Protein AF-E2NE85-F1 (afdb_monomer_lite)

Organism: NCBI:txid537012

pLDDT: mean 72.22, std 19.34, range [25.78, 91.69]

Secondary structure (DSSP, 8-state):
-HHHHHHHHHHHHHHHHHHHT--------EEEE--TTS-GGGSEEEE-SSTT----TT-EEEEEEE-----TT-EEEEEEEEETTTEEEEEEEETTTTEEEEEEEETTEEEEEEEEEGGG---SS--EEEEEEE----S-------SS------------

Sequence (160 aa):
MVLKRYAILVIVLIYGIAIATSKELTDHYGLSFHSHEVNQDERTGMILASEQGFNFRHGFSFNFELSLQKANLTYGYVCRIVSNDVETLDLVANLNIAKMNFILCGSDGIISNQELQGEDIVLGDTWMNINISFFSPGNNMQCGQRDCAYASWFPKHGSY

Radius of gyration: 24.5 Å; chains: 1; bounding box: 50×52×77 Å

Foldseek 3Di:
DVVVVVVVVVVVVVVVVVVVPPPPPPQPAAWDADDPPDDPVPRIDGHHGGPVDDDPPFWDKDKDKDAAEDDPQDWDFPDWDDDPNFWIFTWIDGVVQQKIWGFIAGNVGTPDIDMDHDPQRDHDPDIDMDMDIDGDPDDDDDDDDDDDDDDDDDDPDDDD

Structure (mmCIF, N/CA/C/O backbone):
data_AF-E2NE85-F1
#
_entry.id   AF-E2NE85-F1
#
loop_
_atom_site.group_PDB
_atom_site.id
_atom_site.type_symbol
_atom_site.label_atom_id
_atom_site.label_alt_id
_atom_site.label_comp_id
_atom_site.label_asym_id
_atom_site.label_entity_id
_atom_site.label_seq_id
_atom_site.pdbx_PDB_ins_code
_atom_site.Cartn_x
_atom_site.Cartn_y
_atom_site.Cartn_z
_atom_site.occupancy
_atom_site.B_iso_or_equiv
_atom_site.auth_seq_id
_atom_site.auth_comp_id
_atom_site.auth_asym_id
_atom_site.auth_atom_id
_atom_site.pdbx_PDB_model_num
ATOM 1 N N . MET A 1 1 ? 29.553 -17.505 -57.857 1.00 61.66 1 MET A N 1
ATOM 2 C CA . MET A 1 1 ? 28.424 -18.314 -57.331 1.00 61.66 1 MET A CA 1
ATOM 3 C C . MET A 1 1 ? 28.685 -18.844 -55.915 1.00 61.66 1 MET A C 1
ATOM 5 O O . MET A 1 1 ? 27.773 -18.829 -55.103 1.00 61.66 1 MET A O 1
ATOM 9 N N . VAL A 1 2 ? 29.925 -19.236 -55.595 1.00 71.00 2 VAL A N 1
ATOM 10 C CA . VAL A 1 2 ? 30.349 -19.785 -54.291 1.00 71.00 2 VAL A CA 1
ATOM 11 C C . VAL A 1 2 ? 30.243 -18.778 -53.126 1.00 71.00 2 VAL A C 1
ATOM 13 O O . VAL A 1 2 ? 29.677 -19.106 -52.091 1.00 71.00 2 VAL A O 1
ATOM 16 N N . LEU A 1 3 ? 30.659 -17.520 -53.324 1.00 74.88 3 LEU A N 1
ATOM 17 C CA . LEU A 1 3 ? 30.587 -16.468 -52.293 1.00 74.88 3 LEU A CA 1
ATOM 18 C C . LEU A 1 3 ? 29.152 -16.186 -51.800 1.00 74.88 3 LEU A C 1
ATOM 20 O O . LEU A 1 3 ? 28.929 -15.983 -50.612 1.00 74.88 3 LEU A O 1
ATOM 24 N N . LYS A 1 4 ? 28.159 -16.251 -52.703 1.00 76.00 4 LYS A N 1
ATOM 25 C CA . LYS A 1 4 ? 26.740 -16.074 -52.350 1.00 76.00 4 LYS A CA 1
ATOM 26 C C . LYS A 1 4 ? 26.223 -17.194 -51.440 1.00 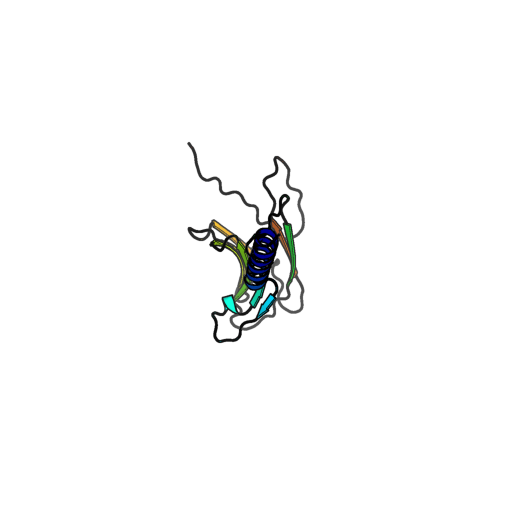76.00 4 LYS A C 1
ATOM 28 O O . LYS A 1 4 ? 25.385 -16.935 -50.590 1.00 76.00 4 LYS A O 1
ATOM 33 N N . ARG A 1 5 ? 26.734 -18.423 -51.592 1.00 79.62 5 ARG A N 1
ATOM 34 C CA . ARG A 1 5 ? 26.336 -19.571 -50.760 1.00 79.62 5 ARG A CA 1
ATOM 35 C C . ARG A 1 5 ? 26.872 -19.437 -49.334 1.00 79.62 5 ARG A C 1
ATOM 37 O O . ARG A 1 5 ? 26.128 -19.680 -48.394 1.00 79.62 5 ARG A O 1
ATOM 44 N N . TYR A 1 6 ? 28.112 -18.970 -49.176 1.00 86.38 6 TYR A N 1
ATOM 45 C CA . TYR A 1 6 ? 28.674 -18.678 -47.855 1.00 86.38 6 TYR A CA 1
ATOM 46 C C . TYR A 1 6 ? 27.963 -17.510 -47.165 1.00 86.38 6 TYR A C 1
ATOM 48 O O . TYR A 1 6 ? 27.670 -17.605 -45.979 1.00 86.38 6 TYR A O 1
ATOM 56 N N . ALA A 1 7 ? 27.603 -16.456 -47.905 1.00 86.50 7 ALA A N 1
ATOM 57 C CA . ALA A 1 7 ? 26.834 -15.342 -47.349 1.00 86.50 7 ALA A CA 1
ATOM 58 C C . ALA A 1 7 ? 25.463 -15.791 -46.809 1.00 86.50 7 ALA A C 1
ATOM 60 O O . ALA A 1 7 ? 25.075 -15.389 -45.717 1.00 86.50 7 ALA A O 1
ATOM 61 N N . ILE A 1 8 ? 24.758 -16.674 -47.529 1.00 88.44 8 ILE A N 1
ATOM 62 C CA . ILE A 1 8 ? 23.474 -17.232 -47.071 1.00 88.44 8 ILE A CA 1
ATOM 63 C C . ILE A 1 8 ? 23.660 -18.054 -45.789 1.00 88.44 8 ILE A C 1
ATOM 65 O O . ILE A 1 8 ? 22.889 -17.888 -44.850 1.00 88.44 8 ILE A O 1
ATOM 69 N N . LEU A 1 9 ? 24.700 -18.892 -45.712 1.00 88.94 9 LEU A N 1
ATOM 70 C CA . LEU A 1 9 ? 24.984 -19.687 -44.511 1.00 88.94 9 LEU A CA 1
ATOM 71 C C . LEU A 1 9 ? 25.299 -18.811 -43.292 1.00 88.94 9 LEU A C 1
ATOM 73 O O . LEU A 1 9 ? 24.827 -19.106 -42.200 1.00 88.94 9 LEU A O 1
ATOM 77 N N . VAL A 1 10 ? 26.040 -17.716 -43.478 1.00 91.69 10 VAL A N 1
ATOM 78 C CA . VAL A 1 10 ? 26.338 -16.760 -42.400 1.00 91.69 10 VAL A CA 1
ATOM 79 C C . VAL A 1 10 ? 25.069 -16.049 -41.925 1.00 91.69 10 VAL A C 1
ATOM 81 O O . VAL A 1 10 ? 24.871 -15.913 -40.724 1.00 91.69 10 VAL A O 1
ATOM 84 N N . ILE A 1 11 ? 24.176 -15.648 -42.834 1.00 91.06 11 ILE A N 1
ATOM 85 C CA . ILE A 1 11 ? 22.899 -15.017 -42.464 1.00 91.06 11 ILE A CA 1
ATOM 86 C C . ILE A 1 11 ? 22.013 -15.995 -41.683 1.00 91.06 11 ILE A C 1
ATOM 88 O O . ILE A 1 11 ? 21.451 -15.616 -40.659 1.00 91.06 11 ILE A O 1
ATOM 92 N N . VAL A 1 12 ? 21.925 -17.256 -42.118 1.00 91.06 12 VAL A N 1
ATOM 93 C CA . VAL A 1 12 ? 21.169 -18.300 -41.404 1.00 91.06 12 VAL A CA 1
ATOM 94 C C . VAL A 1 12 ? 21.771 -18.569 -40.025 1.00 91.06 12 VAL A C 1
ATOM 96 O O . VAL A 1 12 ? 21.027 -18.713 -39.059 1.00 91.06 12 VAL A O 1
ATOM 99 N N . LEU A 1 13 ? 23.102 -18.580 -39.910 1.00 90.88 13 LEU A N 1
ATOM 100 C CA . LEU A 1 13 ? 23.794 -18.737 -38.631 1.00 90.88 13 LEU A CA 1
ATOM 101 C C . LEU A 1 13 ? 23.486 -17.570 -37.680 1.00 90.88 13 LEU A C 1
ATOM 103 O O . LEU A 1 13 ? 23.133 -17.804 -36.530 1.00 90.88 13 LEU A O 1
ATOM 107 N N . ILE A 1 14 ? 23.566 -16.325 -38.161 1.00 89.88 14 ILE A N 1
ATOM 108 C CA . ILE A 1 14 ? 23.246 -15.127 -37.368 1.00 89.88 14 ILE A CA 1
ATOM 109 C C . ILE A 1 14 ? 21.778 -15.148 -36.929 1.00 89.88 14 ILE A C 1
ATOM 111 O O . ILE A 1 14 ? 21.481 -14.868 -35.770 1.00 89.88 14 ILE A O 1
ATOM 115 N N . TYR A 1 15 ? 20.863 -15.522 -37.825 1.00 88.06 15 TYR A N 1
ATOM 116 C CA . TYR A 1 15 ? 19.438 -15.616 -37.513 1.00 88.06 15 TYR A CA 1
ATOM 117 C C . TYR A 1 15 ? 19.145 -16.729 -36.494 1.00 88.06 15 TYR A C 1
ATOM 119 O O . TYR A 1 15 ? 18.374 -16.524 -35.560 1.00 88.06 15 TYR A O 1
ATOM 127 N N . GLY A 1 16 ? 19.820 -17.876 -36.611 1.00 85.06 16 GLY A N 1
ATOM 128 C CA . GLY A 1 16 ? 19.728 -18.972 -35.645 1.00 85.06 16 GLY A CA 1
ATOM 129 C C . GLY A 1 16 ? 20.254 -18.593 -34.259 1.00 85.06 16 GLY A C 1
ATOM 130 O O . GLY A 1 16 ? 19.621 -18.926 -33.259 1.00 85.06 16 GLY A O 1
ATOM 131 N N . ILE A 1 17 ? 21.360 -17.843 -34.189 1.00 85.19 17 ILE A N 1
ATOM 132 C CA . ILE A 1 17 ? 21.883 -17.305 -32.924 1.00 85.19 17 ILE A CA 1
ATOM 133 C C . ILE A 1 17 ? 20.885 -16.312 -32.321 1.00 85.19 17 ILE A C 1
ATOM 135 O O . ILE A 1 17 ? 20.582 -16.423 -31.139 1.00 85.19 17 ILE A O 1
ATOM 139 N N . ALA A 1 18 ? 20.322 -15.398 -33.119 1.00 83.06 18 ALA A N 1
ATOM 140 C CA . ALA A 1 18 ? 19.358 -14.408 -32.637 1.00 83.06 18 ALA A CA 1
ATOM 141 C C . ALA A 1 18 ? 18.124 -15.059 -31.986 1.00 83.06 18 ALA A C 1
ATOM 143 O O . ALA A 1 18 ? 17.727 -14.642 -30.899 1.00 83.06 18 ALA A O 1
ATOM 144 N N . ILE A 1 19 ? 17.572 -16.113 -32.603 1.00 78.12 19 ILE A N 1
ATOM 145 C CA . ILE A 1 19 ? 16.446 -16.881 -32.046 1.00 78.12 19 ILE A CA 1
ATOM 146 C C . ILE A 1 19 ? 16.868 -17.640 -30.781 1.00 78.12 19 ILE A C 1
ATOM 148 O O . ILE A 1 19 ? 16.141 -17.634 -29.799 1.00 78.12 19 ILE A O 1
ATOM 152 N N . ALA A 1 20 ? 18.051 -18.261 -30.756 1.00 75.19 20 ALA A N 1
ATOM 153 C CA . ALA A 1 20 ? 18.528 -18.974 -29.567 1.00 75.19 20 ALA A CA 1
ATOM 154 C C . ALA A 1 20 ? 18.819 -18.037 -28.377 1.00 75.19 20 ALA A C 1
ATOM 156 O O . ALA A 1 20 ? 18.770 -18.463 -27.226 1.00 75.19 20 ALA A O 1
ATOM 157 N N . THR A 1 21 ? 19.126 -16.766 -28.649 1.00 68.94 21 THR A N 1
ATOM 158 C CA . THR A 1 21 ? 19.359 -15.730 -27.633 1.00 68.94 21 THR A CA 1
ATOM 159 C C . THR A 1 21 ? 18.126 -14.899 -27.301 1.00 68.94 21 THR A C 1
ATOM 161 O O . THR A 1 21 ? 18.242 -13.963 -26.505 1.00 68.94 21 THR A O 1
ATOM 164 N N . SER A 1 22 ? 16.957 -15.189 -27.889 1.00 63.78 22 SER A N 1
ATOM 165 C CA . SER A 1 22 ? 15.733 -14.519 -27.466 1.00 63.78 22 SER A CA 1
ATOM 166 C C . SER A 1 22 ? 15.457 -14.942 -26.030 1.00 63.78 22 SER A C 1
ATOM 168 O O . SER A 1 22 ? 15.029 -16.065 -25.772 1.00 63.78 22 SER A O 1
ATOM 170 N N . LYS A 1 23 ? 15.766 -14.053 -25.087 1.00 57.53 23 LYS A N 1
ATOM 171 C CA . LYS A 1 23 ? 15.339 -14.216 -23.706 1.00 57.53 23 LYS A CA 1
ATOM 172 C C . LYS A 1 23 ? 13.819 -14.311 -23.741 1.00 57.53 23 LYS A C 1
ATOM 174 O O . LYS A 1 23 ? 13.175 -13.408 -24.276 1.00 57.53 23 LYS A O 1
ATOM 179 N N . GLU A 1 24 ? 13.253 -15.389 -23.208 1.00 52.34 24 GLU A N 1
ATOM 180 C CA . GLU A 1 24 ? 11.866 -15.319 -22.769 1.00 52.34 24 GLU A CA 1
ATOM 181 C C . GLU A 1 24 ? 11.808 -14.144 -21.791 1.00 52.34 24 GLU A C 1
ATOM 183 O O . GLU A 1 24 ? 12.505 -14.144 -20.775 1.00 52.34 24 GLU A O 1
ATOM 188 N N . LEU A 1 25 ? 11.047 -13.101 -22.132 1.00 52.72 25 LEU A N 1
ATOM 189 C CA . LEU A 1 25 ? 10.581 -12.165 -21.122 1.00 52.72 25 LEU A CA 1
ATOM 190 C C . LEU A 1 25 ? 9.606 -12.969 -20.264 1.00 52.72 25 LEU A C 1
ATOM 192 O O . LEU A 1 25 ? 8.400 -12.981 -20.508 1.00 52.72 25 LEU A O 1
ATOM 196 N N . THR A 1 26 ? 10.129 -13.701 -19.284 1.00 53.03 26 THR A N 1
ATOM 197 C CA . THR A 1 26 ? 9.351 -14.067 -18.107 1.00 53.03 26 THR A CA 1
ATOM 198 C C . THR A 1 26 ? 9.125 -12.780 -17.340 1.00 53.03 26 THR A C 1
ATOM 200 O O . THR A 1 26 ? 9.799 -12.481 -16.358 1.00 53.03 26 THR A O 1
ATOM 203 N N . ASP A 1 27 ? 8.204 -11.974 -17.856 1.00 59.53 27 ASP A N 1
ATOM 204 C CA . ASP A 1 27 ? 7.653 -10.851 -17.134 1.00 59.53 27 ASP A CA 1
ATOM 205 C C . ASP A 1 27 ? 6.949 -11.466 -15.918 1.00 59.53 27 ASP A C 1
ATOM 207 O O . ASP A 1 27 ? 5.890 -12.085 -16.024 1.00 59.53 27 ASP A O 1
ATOM 211 N N . HIS A 1 28 ? 7.594 -11.389 -14.756 1.00 67.69 28 HIS A N 1
ATOM 212 C CA . HIS A 1 28 ? 7.021 -11.827 -13.490 1.00 67.69 28 HIS A CA 1
ATOM 213 C C . HIS A 1 28 ? 6.037 -10.754 -13.013 1.00 67.69 28 HIS A C 1
ATOM 215 O O . HIS A 1 28 ? 6.351 -9.944 -12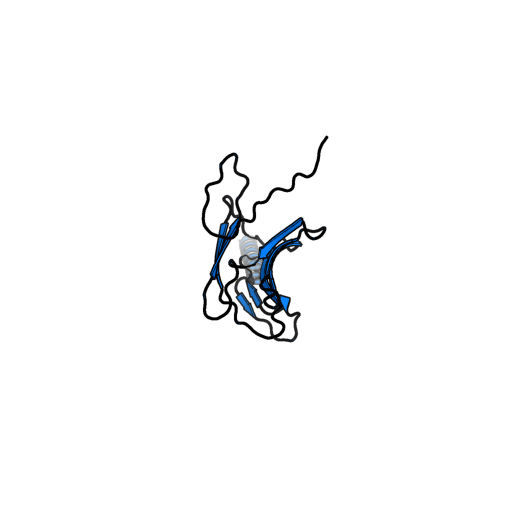.147 1.00 67.69 28 HIS A O 1
ATOM 221 N N . TYR A 1 29 ? 4.856 -10.724 -13.624 1.00 74.25 29 TYR A N 1
ATOM 222 C CA . TYR A 1 29 ? 3.722 -9.899 -13.208 1.00 74.25 29 TYR A CA 1
ATOM 223 C C . TYR A 1 29 ? 2.570 -10.789 -12.736 1.00 74.25 29 TYR A C 1
ATOM 225 O O . TYR A 1 29 ? 2.514 -11.987 -13.017 1.00 74.25 29 TYR A O 1
ATOM 233 N N . GLY A 1 30 ? 1.632 -10.194 -12.014 1.00 78.06 30 GLY A N 1
ATOM 234 C CA . GLY A 1 30 ? 0.481 -10.866 -11.433 1.00 78.06 30 GLY A CA 1
ATOM 235 C C . GLY A 1 30 ? 0.587 -11.035 -9.921 1.00 78.06 30 GLY A C 1
ATOM 236 O O . GLY A 1 30 ? 1.398 -10.402 -9.246 1.00 78.06 30 GLY A O 1
ATOM 237 N N . LEU A 1 31 ? -0.304 -11.866 -9.390 1.00 83.75 31 LEU A N 1
ATOM 238 C CA . LEU A 1 31 ? -0.424 -12.153 -7.966 1.00 83.75 31 LEU A CA 1
ATOM 239 C C . LEU A 1 31 ? 0.470 -13.341 -7.601 1.00 83.75 31 LEU A C 1
ATOM 241 O O . LEU A 1 31 ? 0.319 -14.427 -8.161 1.00 83.75 31 LEU A O 1
ATOM 245 N N . SER A 1 32 ? 1.380 -13.137 -6.659 1.00 85.31 32 SER A N 1
ATOM 246 C CA . SER A 1 32 ? 2.282 -14.157 -6.138 1.00 85.31 32 SER A CA 1
ATOM 247 C C . SER A 1 32 ? 1.979 -14.459 -4.675 1.00 85.31 32 SER A C 1
ATOM 249 O O . SER A 1 32 ? 1.579 -13.587 -3.900 1.00 85.31 32 SER A O 1
ATOM 251 N N . PHE A 1 33 ? 2.179 -15.727 -4.314 1.00 88.06 33 PHE A N 1
ATOM 252 C CA . PHE A 1 33 ? 2.060 -16.222 -2.951 1.00 88.06 33 PHE A CA 1
ATOM 253 C C . PHE A 1 33 ? 3.337 -16.977 -2.591 1.00 88.06 33 PHE A C 1
ATOM 255 O O . PHE A 1 33 ? 3.660 -17.989 -3.215 1.00 88.06 33 PHE A O 1
ATOM 262 N N . HIS A 1 34 ? 4.048 -16.500 -1.580 1.00 82.56 34 HIS A N 1
ATOM 263 C CA . HIS A 1 34 ? 5.213 -17.161 -1.015 1.00 82.56 34 HIS A CA 1
ATOM 264 C C . HIS A 1 34 ? 4.863 -17.779 0.346 1.00 82.56 34 HIS A C 1
ATOM 266 O O . HIS A 1 34 ? 4.016 -17.287 1.094 1.00 82.56 34 HIS A O 1
ATOM 272 N N . SER A 1 35 ? 5.517 -18.899 0.659 1.00 83.00 35 SER A N 1
ATOM 273 C CA . SER A 1 35 ? 5.312 -19.640 1.909 1.00 83.00 35 SER A CA 1
ATOM 274 C C . SER A 1 35 ? 5.969 -18.939 3.112 1.00 83.00 35 SER A C 1
ATOM 276 O O . SER A 1 35 ? 6.483 -17.828 3.021 1.00 83.00 35 SER A O 1
ATOM 278 N N . HIS A 1 36 ? 5.994 -19.592 4.274 1.00 83.44 36 HIS A N 1
ATOM 279 C CA . HIS A 1 36 ? 6.506 -19.026 5.523 1.00 83.44 36 HIS A CA 1
ATOM 280 C C . HIS A 1 36 ? 8.019 -18.751 5.556 1.00 83.44 36 HIS A C 1
ATOM 282 O O . HIS A 1 36 ? 8.502 -18.209 6.546 1.00 83.44 36 HIS A O 1
ATOM 288 N N . GLU A 1 37 ? 8.754 -19.184 4.530 1.00 87.81 37 GLU A N 1
ATOM 289 C CA . GLU A 1 37 ? 10.218 -19.098 4.442 1.00 87.81 37 GLU A CA 1
ATOM 290 C C . GLU A 1 37 ? 10.712 -17.687 4.107 1.00 87.81 37 GLU A C 1
ATOM 292 O O . GLU A 1 37 ? 11.884 -17.390 4.321 1.00 87.81 37 GLU A O 1
ATOM 297 N N . VAL A 1 38 ? 9.818 -16.818 3.625 1.00 86.69 38 VAL A N 1
ATOM 298 C CA . VAL A 1 38 ? 10.109 -15.411 3.333 1.00 86.69 38 VAL A CA 1
ATOM 299 C C . VAL A 1 38 ? 9.551 -14.480 4.410 1.00 86.69 38 VAL A C 1
ATOM 301 O O . VAL A 1 38 ? 8.732 -14.883 5.254 1.00 86.69 38 VAL A O 1
ATOM 304 N N . ASN A 1 39 ? 9.979 -13.216 4.366 1.00 82.94 39 ASN A N 1
ATOM 305 C CA . ASN A 1 39 ? 9.428 -12.170 5.223 1.00 82.94 39 ASN A CA 1
ATOM 306 C C . ASN A 1 39 ? 7.904 -12.062 5.012 1.00 82.94 39 ASN A C 1
ATOM 308 O O . ASN A 1 39 ? 7.408 -12.301 3.915 1.00 82.94 39 ASN A O 1
ATOM 312 N N . GLN A 1 40 ? 7.141 -11.730 6.057 1.00 79.38 40 GLN A N 1
ATOM 313 C CA . GLN A 1 40 ? 5.678 -11.643 5.973 1.00 79.38 40 GLN A CA 1
ATOM 314 C C . GLN A 1 40 ? 5.209 -10.684 4.872 1.00 79.38 40 GLN A C 1
ATOM 316 O O . GLN A 1 40 ? 4.259 -11.019 4.168 1.00 79.38 40 GLN A O 1
ATOM 321 N N . ASP A 1 41 ? 5.920 -9.574 4.673 1.00 75.62 41 ASP A N 1
ATOM 322 C CA . ASP A 1 41 ? 5.624 -8.584 3.630 1.00 75.62 41 ASP A CA 1
ATOM 323 C C . ASP A 1 41 ? 5.811 -9.143 2.204 1.00 75.62 41 ASP A C 1
ATOM 325 O O . ASP A 1 41 ? 5.204 -8.651 1.260 1.00 75.62 41 ASP A O 1
ATOM 329 N N . GLU A 1 42 ? 6.606 -10.204 2.041 1.00 80.56 42 GLU A N 1
ATOM 330 C CA . GLU A 1 42 ? 6.884 -10.849 0.750 1.00 80.56 42 GLU A CA 1
ATOM 331 C C . GLU A 1 42 ? 5.930 -12.022 0.464 1.00 80.56 42 GLU A C 1
ATOM 333 O O . GLU A 1 42 ? 5.924 -12.566 -0.642 1.00 80.56 42 GLU A O 1
ATOM 338 N N . ARG A 1 43 ? 5.104 -12.435 1.438 1.00 83.56 43 ARG A N 1
ATOM 339 C CA . ARG A 1 43 ? 4.234 -13.621 1.311 1.00 83.56 43 ARG A CA 1
ATOM 340 C C . ARG A 1 43 ? 3.111 -13.456 0.306 1.00 83.56 43 ARG A C 1
ATOM 342 O O . ARG A 1 43 ? 2.720 -14.446 -0.298 1.00 83.56 43 ARG A O 1
ATOM 349 N N . THR A 1 44 ? 2.600 -12.247 0.121 1.00 86.19 44 THR A N 1
ATOM 350 C CA . THR A 1 44 ? 1.550 -11.974 -0.861 1.00 86.19 44 THR A CA 1
ATOM 351 C C . THR A 1 44 ? 1.854 -10.653 -1.534 1.00 86.19 44 THR A C 1
ATOM 353 O O . THR A 1 44 ? 1.899 -9.621 -0.871 1.00 86.19 44 THR A O 1
ATOM 356 N N . GLY A 1 45 ? 2.035 -10.675 -2.849 1.00 83.56 45 GLY A N 1
ATOM 357 C CA . GLY A 1 45 ? 2.335 -9.479 -3.625 1.00 83.56 45 GLY A CA 1
ATOM 358 C C . GLY A 1 45 ? 1.602 -9.501 -4.952 1.00 83.56 45 GLY A C 1
ATOM 359 O O . GLY A 1 45 ? 1.408 -10.557 -5.544 1.00 83.56 45 GLY A O 1
ATOM 360 N N . MET A 1 46 ? 1.188 -8.333 -5.431 1.00 83.00 46 MET A N 1
ATOM 361 C CA . MET A 1 46 ? 0.627 -8.186 -6.768 1.00 83.00 46 MET A CA 1
ATOM 362 C C . MET A 1 46 ? 1.500 -7.222 -7.557 1.00 83.00 46 MET A C 1
ATOM 364 O O . MET A 1 46 ? 1.475 -6.014 -7.329 1.00 83.00 46 MET A O 1
ATOM 368 N N . ILE A 1 47 ? 2.268 -7.768 -8.493 1.00 79.69 47 ILE A N 1
ATOM 369 C CA . ILE A 1 47 ? 3.077 -6.982 -9.416 1.00 79.69 47 ILE A CA 1
ATOM 370 C C . ILE A 1 47 ? 2.183 -6.642 -10.596 1.00 79.69 47 ILE A C 1
ATOM 372 O O . ILE A 1 47 ? 1.825 -7.506 -11.392 1.00 79.69 47 ILE A O 1
ATOM 376 N N . LEU A 1 48 ? 1.768 -5.387 -10.696 1.00 73.50 48 LEU A N 1
ATOM 377 C CA . LEU A 1 48 ? 0.837 -4.999 -11.746 1.00 73.50 48 LEU A CA 1
ATOM 378 C C . LEU A 1 48 ? 1.551 -4.852 -13.109 1.00 73.50 48 LEU A C 1
ATOM 380 O O . LEU A 1 48 ? 0.931 -5.107 -14.135 1.00 73.50 48 LEU A O 1
ATOM 384 N N . ALA A 1 49 ? 2.820 -4.425 -13.141 1.00 67.00 49 ALA A N 1
ATOM 385 C CA . ALA A 1 49 ? 3.587 -4.176 -14.369 1.00 67.00 49 ALA A CA 1
ATOM 386 C C . ALA A 1 49 ? 4.935 -4.893 -14.328 1.00 67.00 49 ALA A C 1
ATOM 388 O O . ALA A 1 49 ? 5.553 -4.982 -13.270 1.00 67.00 49 ALA A O 1
ATOM 389 N N . SER A 1 50 ? 5.402 -5.346 -15.495 1.00 63.88 50 SER A N 1
ATOM 390 C CA . SER A 1 50 ? 6.795 -5.752 -15.682 1.00 63.88 50 SER A CA 1
ATOM 391 C C . SER A 1 50 ? 7.737 -4.540 -15.610 1.00 63.88 50 SER A C 1
ATOM 393 O O . SER A 1 50 ? 7.317 -3.443 -15.239 1.00 63.88 50 SER A O 1
ATOM 395 N N . GLU A 1 51 ? 9.013 -4.714 -15.963 1.00 60.34 51 GLU A N 1
ATOM 396 C CA . GLU A 1 51 ? 10.104 -3.743 -15.748 1.00 60.34 51 GLU A CA 1
ATOM 397 C C . GLU A 1 51 ? 9.824 -2.289 -16.196 1.00 60.34 51 GLU A C 1
ATOM 399 O O . GLU A 1 51 ? 10.515 -1.371 -15.763 1.00 60.34 51 GLU A O 1
ATOM 404 N N . GLN A 1 52 ? 8.827 -2.043 -17.052 1.00 61.44 52 GLN A N 1
ATOM 405 C CA . GLN A 1 52 ? 8.498 -0.707 -17.565 1.00 61.44 52 GLN A CA 1
ATOM 406 C C . GLN A 1 52 ? 7.511 0.101 -16.699 1.00 61.44 52 GLN A C 1
ATOM 408 O O . GLN A 1 52 ? 7.304 1.283 -16.985 1.00 61.44 52 GLN A O 1
ATOM 413 N N . GLY A 1 53 ? 6.941 -0.478 -15.634 1.00 63.69 53 GLY A N 1
ATOM 414 C CA . GLY A 1 53 ? 5.991 0.211 -14.748 1.00 63.69 53 GLY A CA 1
ATOM 415 C C . GLY A 1 53 ? 4.700 0.666 -15.455 1.00 63.69 53 GLY A C 1
ATOM 416 O O . GLY A 1 53 ? 4.504 0.444 -16.650 1.00 63.69 53 GLY A O 1
ATOM 417 N N . PHE A 1 54 ? 3.790 1.322 -14.726 1.00 65.38 54 PHE A N 1
ATOM 418 C CA . PHE A 1 54 ? 2.636 1.995 -15.339 1.00 65.38 54 PHE A CA 1
ATOM 419 C C . PHE A 1 54 ? 2.817 3.500 -15.376 1.00 65.38 54 PHE A C 1
ATOM 421 O O . PHE A 1 54 ? 3.183 4.124 -14.384 1.00 65.38 54 PHE A O 1
ATOM 428 N N . ASN A 1 55 ? 2.427 4.099 -16.499 1.00 67.44 55 ASN A N 1
ATOM 429 C CA . ASN A 1 55 ? 2.234 5.537 -16.595 1.00 67.44 55 ASN A CA 1
ATOM 430 C C . ASN A 1 55 ? 0.737 5.860 -16.675 1.00 67.44 55 ASN A C 1
ATOM 432 O O . ASN A 1 55 ? 0.124 5.808 -17.745 1.00 67.44 55 ASN A O 1
ATOM 436 N N . PHE A 1 56 ? 0.151 6.220 -15.535 1.00 68.38 56 PHE A N 1
ATOM 437 C CA . PHE A 1 56 ? -1.234 6.673 -15.452 1.00 68.38 56 PHE A CA 1
ATOM 438 C C . PHE A 1 56 ? -1.313 8.192 -15.663 1.00 68.38 56 PHE A C 1
ATOM 440 O O . PHE A 1 56 ? -1.346 8.967 -14.709 1.00 68.38 56 PHE A O 1
ATOM 447 N N . ARG A 1 57 ? -1.361 8.634 -16.929 1.00 67.00 57 ARG A N 1
ATOM 448 C CA . ARG A 1 57 ? -1.352 10.067 -17.310 1.00 67.00 57 ARG A CA 1
ATOM 449 C C . ARG A 1 57 ? -2.384 10.938 -16.582 1.00 67.00 57 ARG A C 1
ATOM 451 O O . ARG A 1 57 ? -2.124 12.113 -16.337 1.00 67.00 57 ARG A O 1
ATOM 458 N N . HIS A 1 58 ? -3.544 10.373 -16.257 1.00 73.38 58 HIS A N 1
ATOM 459 C CA . HIS A 1 58 ? -4.659 11.075 -15.615 1.00 73.38 58 HIS A CA 1
ATOM 460 C C . HIS A 1 58 ? -4.857 10.677 -14.149 1.00 73.38 58 HIS A C 1
ATOM 462 O O . HIS A 1 58 ? -5.866 11.038 -13.551 1.00 73.38 58 HIS A O 1
ATOM 468 N N . GLY A 1 59 ? -3.895 9.960 -13.568 1.00 76.50 59 GLY A N 1
ATOM 469 C CA . GLY A 1 59 ? -4.098 9.284 -12.298 1.00 76.50 59 GLY A CA 1
ATOM 470 C C . GLY A 1 59 ? -4.891 7.985 -12.450 1.00 76.50 59 GLY A C 1
ATOM 471 O O . GLY A 1 59 ? -5.216 7.557 -13.562 1.00 76.50 59 GLY A O 1
ATOM 472 N N . PHE A 1 60 ? -5.159 7.337 -11.325 1.00 78.25 60 PHE A N 1
ATOM 473 C CA . PHE A 1 60 ? -5.907 6.085 -11.247 1.00 78.25 60 PHE A CA 1
ATOM 474 C C . PHE A 1 60 ? -6.595 5.982 -9.888 1.00 78.25 60 PHE A C 1
ATOM 476 O O . PHE A 1 60 ? -6.201 6.651 -8.934 1.00 78.25 60 PHE A O 1
ATOM 483 N N . SER A 1 61 ? -7.609 5.129 -9.788 1.00 81.50 61 SER A N 1
ATOM 484 C CA . SER A 1 61 ? -8.233 4.792 -8.514 1.00 81.50 61 SER A CA 1
ATOM 485 C C . SER A 1 61 ? -8.220 3.287 -8.287 1.00 81.50 61 SER A C 1
ATOM 487 O O . SER A 1 61 ? -8.276 2.489 -9.224 1.00 81.50 61 SER A O 1
ATOM 489 N N . PHE A 1 62 ? -8.115 2.909 -7.021 1.00 78.38 62 PHE A N 1
ATOM 490 C CA . PHE A 1 62 ? -8.182 1.544 -6.540 1.00 78.38 62 PHE A CA 1
ATOM 491 C C . PHE A 1 62 ? -9.313 1.450 -5.520 1.00 78.38 62 PHE A C 1
ATOM 493 O O . PHE A 1 62 ? -9.391 2.260 -4.597 1.00 78.38 62 PHE A O 1
ATOM 500 N N . ASN A 1 63 ? -10.212 0.489 -5.716 1.00 85.12 63 ASN A N 1
ATOM 501 C CA . ASN A 1 63 ? -11.414 0.341 -4.908 1.00 85.12 63 ASN A CA 1
ATOM 502 C C . ASN A 1 63 ? -11.603 -1.115 -4.502 1.00 85.12 63 ASN A C 1
ATOM 504 O O . ASN A 1 63 ? -11.575 -1.998 -5.362 1.00 85.12 63 ASN A O 1
ATOM 508 N N . PHE A 1 64 ? -11.842 -1.355 -3.219 1.00 85.31 64 PHE A N 1
ATOM 509 C CA . PHE A 1 64 ? -12.134 -2.685 -2.699 1.00 85.31 64 PHE A CA 1
ATOM 510 C C . PHE A 1 64 ? -13.068 -2.619 -1.491 1.00 85.31 64 PHE A C 1
ATOM 512 O O . PHE A 1 64 ? -13.231 -1.576 -0.859 1.00 85.31 64 PHE A O 1
ATOM 519 N N . GLU A 1 65 ? -13.697 -3.747 -1.183 1.00 86.19 65 GLU A N 1
ATOM 520 C CA . GLU A 1 65 ? -14.486 -3.911 0.033 1.00 86.19 65 GLU A CA 1
ATOM 521 C C . GLU A 1 65 ? -13.629 -4.569 1.119 1.00 86.19 65 GLU A C 1
ATOM 523 O O . GLU A 1 65 ? -12.876 -5.510 0.856 1.00 86.19 65 GLU A O 1
ATOM 528 N N . LEU A 1 66 ? -13.739 -4.065 2.344 1.00 85.25 66 LEU A N 1
ATOM 529 C CA . LEU A 1 66 ? -12.969 -4.492 3.504 1.00 85.25 66 LEU A CA 1
ATOM 530 C C . LEU A 1 66 ? -13.915 -4.875 4.642 1.00 85.25 66 LEU A C 1
ATOM 532 O O . LEU A 1 66 ? -14.709 -4.051 5.086 1.00 85.25 66 LEU A O 1
ATOM 536 N N . SER A 1 67 ? -13.788 -6.096 5.158 1.00 85.06 67 SER A N 1
ATOM 537 C CA . SER A 1 67 ? -14.420 -6.514 6.413 1.00 85.06 67 SER A CA 1
ATOM 538 C C . SER A 1 67 ? -13.340 -6.783 7.458 1.00 85.06 67 SER A C 1
ATOM 540 O O . SER A 1 67 ? -12.397 -7.540 7.215 1.00 85.06 67 SER A O 1
ATOM 542 N N . LEU A 1 68 ? -13.455 -6.133 8.619 1.00 83.00 68 LEU A N 1
ATOM 543 C CA . LEU A 1 68 ? -12.481 -6.228 9.707 1.00 83.00 68 LEU A CA 1
ATOM 544 C C . LEU A 1 68 ? -13.020 -7.115 10.822 1.00 83.00 68 LEU A C 1
ATOM 546 O O . LEU A 1 68 ? -13.825 -6.699 11.657 1.00 83.00 68 LEU A O 1
ATOM 550 N N . GLN A 1 69 ? -12.527 -8.347 10.860 1.00 82.25 69 GLN A N 1
ATOM 551 C CA . GLN A 1 69 ? -12.904 -9.316 11.879 1.00 82.25 69 GLN A CA 1
ATOM 552 C C . GLN A 1 69 ? -12.153 -9.042 13.182 1.00 82.25 69 GLN A C 1
ATOM 554 O O . GLN A 1 69 ? -10.923 -8.964 13.214 1.00 82.25 69 GLN A O 1
ATOM 559 N N . LYS A 1 70 ? -12.899 -8.885 14.279 1.00 72.50 70 LYS A N 1
ATOM 560 C CA . LYS A 1 70 ? -12.311 -8.593 15.586 1.00 72.50 70 LYS A CA 1
ATOM 561 C C . LYS A 1 70 ? -11.619 -9.843 16.128 1.00 72.50 70 LYS A C 1
ATOM 563 O O . LYS A 1 70 ? -12.280 -10.813 16.487 1.00 72.50 70 LYS A O 1
ATOM 568 N N . ALA A 1 71 ? -10.299 -9.790 16.247 1.00 71.44 71 ALA A N 1
ATOM 569 C CA . ALA A 1 71 ? -9.508 -10.786 16.955 1.00 71.44 71 ALA A CA 1
ATOM 570 C C . ALA A 1 71 ? -8.632 -10.110 18.023 1.00 71.44 71 ALA A C 1
ATOM 572 O O . ALA A 1 71 ? -8.570 -8.884 18.137 1.00 71.44 71 ALA A O 1
ATOM 573 N N . ASN A 1 72 ? -7.995 -10.917 18.870 1.00 68.31 72 ASN A N 1
ATOM 574 C CA . ASN A 1 72 ? -7.083 -10.397 19.882 1.00 68.31 72 ASN A CA 1
ATOM 575 C C . ASN A 1 72 ? -5.781 -9.943 19.202 1.00 68.31 72 ASN A C 1
ATOM 577 O O . ASN A 1 72 ? -5.245 -10.686 18.382 1.00 68.31 72 ASN A O 1
ATOM 581 N N . LEU A 1 73 ? -5.263 -8.760 19.557 1.00 66.44 73 LEU A N 1
ATOM 582 C CA . LEU A 1 73 ? -4.021 -8.197 19.002 1.00 66.44 73 LEU A CA 1
ATOM 583 C C . LEU A 1 73 ? -4.052 -7.986 17.477 1.00 66.44 73 LEU A C 1
ATOM 585 O O . LEU A 1 73 ? -3.045 -8.171 16.797 1.00 66.44 73 LEU A O 1
ATOM 589 N N . THR A 1 74 ? -5.191 -7.566 16.922 1.00 75.19 74 THR A N 1
ATOM 590 C CA . THR A 1 74 ? -5.293 -7.314 15.478 1.00 75.19 74 THR A CA 1
ATOM 591 C C . THR A 1 74 ? -4.703 -5.954 15.118 1.00 75.19 74 THR A C 1
ATOM 593 O O . THR A 1 74 ? -5.369 -4.918 15.188 1.00 75.19 74 THR A O 1
ATOM 596 N N . TYR A 1 75 ? -3.423 -5.981 14.759 1.00 81.62 75 TYR A N 1
ATOM 597 C CA . TYR A 1 75 ? -2.674 -4.865 14.199 1.00 81.62 75 TYR A CA 1
ATOM 598 C C . TYR A 1 75 ? -1.904 -5.332 12.964 1.00 81.62 75 TYR A C 1
ATOM 600 O O . TYR A 1 75 ? -1.243 -6.370 13.020 1.00 81.62 75 TYR A O 1
ATOM 608 N N . GLY A 1 76 ? -1.964 -4.576 11.869 1.00 84.12 76 GLY A N 1
ATOM 609 C CA . GLY A 1 76 ? -1.177 -4.885 10.678 1.00 84.12 76 GLY A CA 1
ATOM 610 C C . GLY A 1 76 ? -1.616 -4.140 9.424 1.00 84.12 76 GLY A C 1
ATOM 611 O O . GLY A 1 76 ? -2.543 -3.327 9.448 1.00 84.12 76 GLY A O 1
ATOM 612 N N . TYR A 1 77 ? -0.929 -4.432 8.321 1.00 87.06 77 TYR A N 1
ATOM 613 C CA . TYR A 1 77 ? -1.280 -3.911 7.005 1.00 87.06 77 TYR A CA 1
ATOM 614 C C . TYR A 1 77 ? -2.597 -4.511 6.515 1.00 87.06 77 TYR A C 1
ATOM 616 O O . TYR A 1 77 ? -2.800 -5.724 6.559 1.00 87.06 77 TYR A O 1
ATOM 624 N N . VAL A 1 78 ? -3.465 -3.647 5.999 1.00 88.44 78 VAL A N 1
ATOM 625 C CA . VAL A 1 78 ? -4.577 -4.029 5.125 1.00 88.44 78 VAL A CA 1
ATOM 626 C C . VAL A 1 78 ? -4.055 -4.156 3.696 1.00 88.44 78 VAL A C 1
ATOM 628 O O . VAL A 1 78 ? -4.250 -5.180 3.050 1.00 88.44 78 VAL A O 1
ATOM 631 N N . CYS A 1 79 ? -3.353 -3.130 3.214 1.00 88.50 79 CYS A N 1
ATOM 632 C CA . CYS A 1 79 ? -2.653 -3.155 1.936 1.00 88.50 79 CYS A CA 1
ATOM 633 C C . CYS A 1 79 ? -1.486 -2.163 1.935 1.00 88.50 79 CYS A C 1
ATOM 635 O O . CYS A 1 79 ? -1.509 -1.157 2.648 1.00 88.50 79 CYS A O 1
ATOM 637 N N . ARG A 1 80 ? -0.496 -2.432 1.085 1.00 89.75 80 ARG A N 1
ATOM 638 C CA . ARG A 1 80 ? 0.614 -1.533 0.769 1.00 89.75 80 ARG A CA 1
ATOM 639 C C . ARG A 1 80 ? 0.687 -1.363 -0.742 1.00 89.75 80 ARG A C 1
ATOM 641 O O . ARG A 1 80 ? 0.662 -2.350 -1.475 1.00 89.75 80 ARG A O 1
ATOM 648 N N . ILE A 1 81 ? 0.787 -0.120 -1.195 1.00 86.81 81 ILE A N 1
ATOM 649 C CA . ILE A 1 81 ? 1.057 0.230 -2.592 1.00 86.81 81 ILE A CA 1
ATOM 650 C C . ILE A 1 81 ? 2.487 0.754 -2.646 1.00 86.81 81 ILE A C 1
ATOM 652 O O . ILE A 1 81 ? 2.816 1.674 -1.904 1.00 86.81 81 ILE A O 1
ATOM 656 N N . VAL A 1 82 ? 3.323 0.172 -3.505 1.00 82.62 82 VAL A N 1
ATOM 657 C CA . VAL A 1 82 ? 4.735 0.550 -3.667 1.00 82.62 82 VAL A CA 1
ATOM 658 C C . VAL A 1 82 ? 4.930 1.203 -5.031 1.00 82.62 82 VAL A C 1
ATOM 660 O O . VAL A 1 82 ? 4.444 0.695 -6.042 1.00 82.62 82 VAL A O 1
ATOM 663 N N . SER A 1 83 ? 5.636 2.328 -5.054 1.00 79.19 83 SER A N 1
ATOM 664 C CA . SER A 1 83 ? 6.005 3.080 -6.251 1.00 79.19 83 SER A CA 1
ATOM 665 C C . SER A 1 83 ? 7.524 3.241 -6.304 1.00 79.19 83 SER A C 1
ATOM 667 O O . SER A 1 83 ? 8.142 3.708 -5.345 1.00 79.19 83 SER A O 1
ATOM 669 N N . ASN A 1 84 ? 8.122 2.852 -7.436 1.00 71.69 84 ASN A N 1
ATOM 670 C CA . ASN A 1 84 ? 9.564 2.945 -7.703 1.00 71.69 84 ASN A CA 1
ATOM 671 C C . ASN A 1 84 ? 10.451 2.368 -6.580 1.00 71.69 84 ASN A C 1
ATOM 673 O O . ASN A 1 84 ? 11.508 2.925 -6.299 1.00 71.69 84 ASN A O 1
ATOM 677 N N . ASP A 1 85 ? 9.993 1.308 -5.905 1.00 72.38 85 ASP A N 1
ATOM 678 C CA . ASP A 1 85 ? 10.667 0.609 -4.794 1.00 72.38 85 ASP A CA 1
ATOM 679 C C . ASP A 1 85 ? 11.010 1.450 -3.548 1.00 72.38 85 ASP A C 1
ATOM 681 O O . ASP A 1 85 ? 11.610 0.940 -2.602 1.00 72.38 85 ASP A O 1
ATOM 685 N N . VAL A 1 86 ? 10.627 2.729 -3.517 1.00 76.00 86 VAL A N 1
ATOM 686 C CA . VAL A 1 86 ? 11.042 3.685 -2.477 1.00 76.00 86 VAL A CA 1
ATOM 687 C C . VAL A 1 86 ? 9.846 4.327 -1.790 1.00 76.00 86 VAL A C 1
ATOM 689 O O . VAL A 1 86 ? 9.856 4.512 -0.575 1.00 76.00 86 VAL A O 1
ATOM 692 N N . GLU A 1 87 ? 8.815 4.679 -2.552 1.00 83.69 87 GLU A N 1
ATOM 693 C CA . GLU A 1 87 ? 7.639 5.356 -2.019 1.00 83.69 87 GLU A CA 1
ATOM 694 C C . GLU A 1 87 ? 6.549 4.333 -1.724 1.00 83.69 87 GLU A C 1
ATOM 696 O O . GLU A 1 87 ? 6.251 3.471 -2.557 1.00 83.69 87 GLU A O 1
ATOM 701 N N . THR A 1 88 ? 5.924 4.435 -0.554 1.00 87.56 88 THR A N 1
ATOM 702 C CA . THR A 1 88 ? 4.816 3.552 -0.186 1.00 87.56 88 THR A CA 1
ATOM 703 C C . THR A 1 88 ? 3.613 4.332 0.306 1.00 87.56 88 THR A C 1
ATOM 705 O O . THR A 1 88 ? 3.743 5.333 1.010 1.00 87.56 88 THR A O 1
ATOM 708 N N . LEU A 1 89 ? 2.426 3.847 -0.054 1.00 89.44 89 LEU A N 1
ATOM 709 C CA . LEU A 1 89 ? 1.180 4.185 0.617 1.00 89.44 89 LEU A CA 1
ATOM 710 C C . LEU A 1 89 ? 0.702 2.954 1.380 1.00 89.44 89 LEU A C 1
ATOM 712 O O . LEU A 1 89 ? 0.317 1.946 0.780 1.00 89.44 89 LEU A O 1
ATOM 716 N N . ASP A 1 90 ? 0.697 3.068 2.698 1.00 91.19 90 ASP A N 1
ATOM 717 C CA . ASP A 1 90 ? 0.339 1.994 3.605 1.00 91.19 90 ASP A CA 1
ATOM 718 C C . ASP A 1 90 ? -1.028 2.271 4.220 1.00 91.19 90 ASP A C 1
ATOM 720 O O . ASP A 1 90 ? -1.245 3.327 4.815 1.00 91.19 90 ASP A O 1
ATOM 724 N N . LEU A 1 91 ? -1.938 1.304 4.117 1.00 90.94 91 LEU A N 1
ATOM 725 C CA . LEU A 1 91 ? -3.157 1.272 4.913 1.00 90.94 91 LEU A CA 1
ATOM 726 C C . LEU A 1 91 ? -2.949 0.303 6.072 1.00 90.94 91 LEU A C 1
ATOM 728 O O . LEU A 1 91 ? -2.899 -0.912 5.874 1.00 90.94 91 LEU A O 1
ATOM 732 N N . VAL A 1 92 ? -2.826 0.841 7.280 1.00 91.38 92 VAL A N 1
ATOM 733 C CA . VAL A 1 92 ? -2.568 0.070 8.502 1.00 91.38 92 VAL A CA 1
ATOM 734 C C . VAL A 1 92 ? -3.793 0.129 9.398 1.00 91.38 92 VAL A C 1
ATOM 736 O O . VAL A 1 92 ? -4.339 1.205 9.625 1.00 91.38 92 VAL A O 1
ATOM 739 N N . ALA A 1 93 ? -4.217 -1.011 9.936 1.00 89.19 93 ALA A N 1
ATOM 740 C CA . ALA A 1 93 ? -5.320 -1.093 10.885 1.00 89.19 93 ALA A CA 1
ATOM 741 C C . ALA A 1 93 ? -4.822 -1.511 12.272 1.00 89.19 93 ALA A C 1
ATOM 743 O O . ALA A 1 93 ? -4.043 -2.453 12.412 1.00 89.19 93 ALA A O 1
ATOM 744 N N . ASN A 1 94 ? -5.313 -0.833 13.307 1.00 88.50 94 ASN A N 1
ATOM 745 C CA . ASN A 1 94 ? -5.164 -1.198 14.710 1.00 88.50 94 ASN A CA 1
ATOM 746 C C . ASN A 1 94 ? -6.547 -1.355 15.347 1.00 88.50 94 ASN A C 1
ATOM 748 O O . ASN A 1 94 ? -7.128 -0.402 15.877 1.00 88.50 94 ASN A O 1
ATOM 752 N N . LEU A 1 95 ? -7.079 -2.578 15.322 1.00 84.44 95 LEU A N 1
ATOM 753 C CA . LEU A 1 95 ? -8.438 -2.844 15.800 1.00 84.44 95 LEU A CA 1
ATOM 754 C C . LEU A 1 95 ? -8.536 -2.829 17.329 1.00 84.44 95 LEU A C 1
ATOM 756 O O . LEU A 1 95 ? -9.637 -2.720 17.863 1.00 84.44 95 LEU A O 1
ATOM 760 N N . ASN A 1 96 ? -7.406 -2.884 18.047 1.00 83.00 96 ASN A N 1
ATOM 761 C CA . ASN A 1 96 ? -7.399 -2.794 19.512 1.00 83.00 96 ASN A CA 1
ATOM 762 C C . ASN A 1 96 ? -7.893 -1.427 20.003 1.00 83.00 96 ASN A C 1
ATOM 764 O O . ASN A 1 96 ? -8.474 -1.332 21.080 1.00 83.00 96 ASN A O 1
ATOM 768 N N . ILE A 1 97 ? -7.661 -0.381 19.206 1.00 84.06 97 ILE A N 1
ATOM 769 C CA . ILE A 1 97 ? -8.059 1.000 19.500 1.00 84.06 97 ILE A CA 1
ATOM 770 C C . ILE A 1 97 ? -9.004 1.573 18.437 1.00 84.06 97 ILE A C 1
ATOM 772 O O . ILE A 1 97 ? -9.238 2.775 18.440 1.00 84.06 97 ILE A O 1
ATOM 776 N N . ALA A 1 98 ? -9.548 0.718 17.557 1.00 81.94 98 ALA A N 1
ATOM 777 C CA . ALA A 1 98 ? -10.420 1.093 16.441 1.00 81.94 98 ALA A CA 1
ATOM 778 C C . ALA A 1 98 ? -9.850 2.261 15.615 1.00 81.94 98 ALA A C 1
ATOM 780 O O . ALA A 1 98 ? -10.483 3.305 15.465 1.00 81.94 98 ALA A O 1
ATOM 781 N N . LYS A 1 99 ? -8.618 2.084 15.121 1.00 86.19 99 LYS A N 1
ATOM 782 C CA . LYS A 1 99 ? -7.914 3.074 14.297 1.00 86.19 99 LYS A CA 1
ATOM 783 C C . LYS A 1 99 ? -7.430 2.481 12.990 1.00 86.19 99 LYS A C 1
ATOM 785 O O . LYS A 1 99 ? -7.018 1.322 12.948 1.00 86.19 99 LYS A O 1
ATOM 790 N N . MET A 1 100 ? -7.438 3.300 11.950 1.00 88.44 100 MET A N 1
ATOM 791 C CA . MET A 1 100 ? -6.812 3.003 10.669 1.00 88.44 100 MET A CA 1
ATOM 792 C C . MET A 1 100 ? -6.016 4.214 10.214 1.00 88.44 100 MET A C 1
ATOM 794 O O . MET A 1 100 ? -6.440 5.348 10.413 1.00 88.44 100 MET A O 1
ATOM 798 N N . ASN A 1 101 ? -4.870 3.980 9.594 1.00 90.19 101 ASN A N 1
ATOM 799 C CA . ASN A 1 101 ? -3.976 5.033 9.152 1.00 90.19 101 ASN A CA 1
ATOM 800 C C . ASN A 1 101 ? -3.626 4.823 7.682 1.00 90.19 101 ASN A C 1
ATOM 802 O O . ASN A 1 101 ? -3.238 3.723 7.292 1.00 90.19 101 ASN A O 1
ATOM 806 N N . PHE A 1 102 ? -3.728 5.893 6.900 1.00 90.12 102 PHE A N 1
ATOM 807 C CA . PHE A 1 102 ? -3.090 6.013 5.596 1.00 90.12 102 PHE A CA 1
ATOM 808 C C . PHE A 1 102 ? -1.756 6.723 5.793 1.00 90.12 102 PHE A C 1
ATOM 810 O O . PHE A 1 102 ? -1.716 7.914 6.110 1.00 90.12 102 PHE A O 1
ATOM 817 N N . ILE A 1 103 ? -0.664 5.986 5.639 1.00 90.81 103 ILE A N 1
ATOM 818 C CA . ILE A 1 103 ? 0.692 6.484 5.856 1.00 90.81 103 ILE A CA 1
ATOM 819 C C . ILE A 1 103 ? 1.380 6.549 4.498 1.00 90.81 103 ILE A C 1
ATOM 821 O O . ILE A 1 103 ? 1.519 5.520 3.841 1.00 90.81 103 ILE A O 1
ATOM 825 N N . LEU A 1 104 ? 1.809 7.739 4.075 1.00 87.62 104 LEU A N 1
ATOM 826 C CA . LEU A 1 104 ? 2.730 7.852 2.948 1.00 87.62 104 LEU A CA 1
ATOM 827 C C . LEU A 1 104 ? 4.155 7.963 3.460 1.00 87.62 104 LEU A C 1
ATOM 829 O O . LEU A 1 104 ? 4.484 8.882 4.217 1.00 87.62 104 LEU A O 1
ATOM 833 N N . CYS A 1 105 ? 4.992 7.071 2.962 1.00 84.94 105 CYS A N 1
ATOM 834 C CA . CYS A 1 105 ? 6.425 7.079 3.160 1.00 84.94 105 CYS A CA 1
ATOM 835 C C . CYS A 1 105 ? 7.116 7.445 1.845 1.00 84.94 105 CYS A C 1
ATOM 837 O O . CYS A 1 105 ? 6.774 6.918 0.788 1.00 84.94 105 CYS A O 1
ATOM 839 N N . GLY A 1 106 ? 8.089 8.348 1.922 1.00 83.81 106 GLY A N 1
ATOM 840 C CA . GLY A 1 106 ? 9.078 8.559 0.869 1.00 83.81 106 GLY A CA 1
ATOM 841 C C . GLY A 1 106 ? 10.439 8.018 1.292 1.00 83.81 106 GLY A C 1
ATOM 842 O O . GLY A 1 106 ? 10.567 7.377 2.336 1.00 83.81 106 GLY A O 1
ATOM 843 N N . SER A 1 107 ? 11.475 8.354 0.521 1.00 81.38 107 SER A N 1
ATOM 844 C CA . SER A 1 107 ? 12.859 7.944 0.805 1.00 81.38 107 SER A CA 1
ATOM 845 C C . SER A 1 107 ? 13.341 8.337 2.203 1.00 81.38 107 SER A C 1
ATOM 847 O O . SER A 1 107 ? 14.093 7.596 2.831 1.00 81.38 107 SER A O 1
ATOM 849 N N . ASP A 1 108 ? 12.888 9.493 2.693 1.00 86.31 108 ASP A N 1
ATOM 850 C CA . ASP A 1 108 ? 13.392 10.118 3.919 1.00 86.31 108 ASP A CA 1
ATOM 851 C C . ASP A 1 108 ? 12.494 9.833 5.140 1.00 86.31 108 ASP A C 1
ATOM 853 O O . ASP A 1 108 ? 12.696 10.396 6.218 1.00 86.31 108 ASP A O 1
ATOM 857 N N . GLY A 1 109 ? 11.497 8.952 4.985 1.00 85.69 109 GLY A N 1
ATOM 858 C CA . GLY A 1 109 ? 10.567 8.544 6.038 1.00 85.69 109 GLY A CA 1
ATOM 859 C C . GLY A 1 109 ? 9.119 8.963 5.777 1.00 85.69 109 GLY A C 1
ATOM 860 O O . GLY A 1 109 ? 8.682 9.101 4.635 1.00 85.69 109 GLY A O 1
ATOM 861 N N . ILE A 1 110 ? 8.346 9.126 6.855 1.00 87.19 110 ILE A N 1
ATOM 862 C CA . ILE A 1 110 ? 6.910 9.426 6.780 1.00 87.19 110 ILE A CA 1
ATOM 863 C C . ILE A 1 110 ? 6.708 10.860 6.286 1.00 87.19 110 ILE A C 1
ATOM 865 O O . ILE A 1 110 ? 7.082 11.814 6.967 1.00 87.19 110 ILE A O 1
ATOM 869 N N . ILE A 1 111 ? 6.062 11.007 5.131 1.00 87.12 111 ILE A N 1
ATOM 870 C CA . ILE A 1 111 ? 5.678 12.308 4.575 1.00 87.12 111 ILE A CA 1
ATOM 871 C C . ILE A 1 111 ? 4.294 12.724 5.088 1.00 87.12 111 ILE A C 1
ATOM 873 O O . ILE A 1 111 ? 4.057 13.898 5.365 1.00 87.12 111 ILE A O 1
ATOM 877 N N . SER A 1 112 ? 3.367 11.771 5.224 1.00 85.12 112 SER A N 1
ATOM 878 C CA . SER A 1 112 ? 2.018 12.030 5.738 1.00 85.12 112 SER A CA 1
ATOM 879 C C . SER A 1 112 ? 1.478 10.828 6.499 1.00 85.12 112 SER A C 1
ATOM 881 O O . SER A 1 112 ? 1.754 9.685 6.145 1.00 85.12 112 SER A O 1
ATOM 883 N N . ASN A 1 113 ? 0.686 11.093 7.533 1.00 87.94 113 ASN A N 1
ATOM 884 C CA . ASN A 1 113 ? -0.063 10.084 8.265 1.00 87.94 113 ASN A CA 1
ATOM 885 C C . ASN A 1 113 ? -1.466 10.628 8.538 1.00 87.9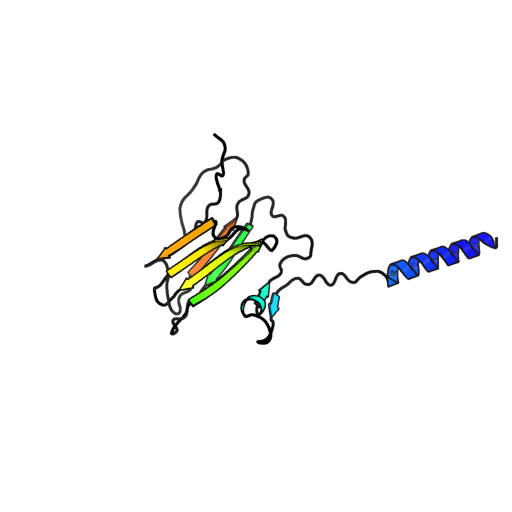4 113 ASN A C 1
ATOM 887 O O . ASN A 1 113 ? -1.644 11.534 9.354 1.00 87.94 113 ASN A O 1
ATOM 891 N N . GLN A 1 114 ? -2.446 10.084 7.828 1.00 86.25 114 GLN A N 1
ATOM 892 C CA . GLN A 1 114 ? -3.847 10.421 7.996 1.00 86.25 114 GLN A CA 1
ATOM 893 C C . GLN A 1 114 ? -4.542 9.320 8.781 1.00 86.25 114 GLN A C 1
ATOM 895 O O . GLN A 1 114 ? -4.560 8.164 8.368 1.00 86.25 114 GLN A O 1
ATOM 900 N N . GLU A 1 115 ? -5.148 9.695 9.899 1.00 86.62 115 GLU A N 1
ATOM 901 C CA . GLU A 1 115 ? -5.845 8.767 10.776 1.00 86.62 115 GLU A CA 1
ATOM 902 C C . GLU A 1 115 ? -7.357 8.827 10.549 1.00 86.62 115 GLU A C 1
ATOM 904 O O . GLU A 1 115 ? -7.948 9.906 10.497 1.00 86.62 115 GLU A O 1
ATOM 909 N N . LEU A 1 116 ? -7.974 7.654 10.460 1.00 80.56 116 LEU A N 1
ATOM 910 C CA . LEU A 1 116 ? -9.404 7.437 10.611 1.00 80.56 116 LEU A CA 1
ATOM 911 C C . LEU A 1 116 ? -9.650 6.940 12.042 1.00 80.56 116 LEU A C 1
ATOM 913 O O . LEU A 1 116 ? -8.990 6.001 12.501 1.00 80.56 116 LEU A O 1
ATOM 917 N N . GLN A 1 117 ? -10.578 7.577 12.757 1.00 71.81 117 GLN A N 1
ATOM 918 C CA . GLN A 1 117 ? -10.948 7.209 14.126 1.00 71.81 117 GLN A CA 1
ATOM 919 C C . GLN A 1 117 ? -12.464 7.124 14.280 1.00 71.81 117 GLN A C 1
ATOM 921 O O . GLN A 1 117 ? -13.204 7.877 13.656 1.00 71.81 117 GLN A O 1
ATOM 926 N N . GLY A 1 118 ? -12.910 6.304 15.233 1.00 66.56 118 GLY A N 1
ATOM 927 C CA . GLY A 1 118 ? -14.274 6.375 15.752 1.00 66.56 118 GLY A CA 1
ATOM 928 C C . GLY A 1 118 ? -15.299 5.680 14.859 1.00 66.56 118 GLY A C 1
ATOM 929 O O . GLY A 1 118 ? -15.109 4.523 14.497 1.00 66.56 118 GLY A O 1
ATOM 930 N N . GLU A 1 119 ? -16.403 6.371 14.559 1.00 62.38 119 GLU A N 1
ATOM 931 C CA . GLU A 1 119 ? -17.568 5.820 13.841 1.00 62.38 119 GLU A CA 1
ATOM 932 C C . GLU A 1 119 ? -17.265 5.403 12.392 1.00 62.38 119 GLU A C 1
ATOM 934 O O . GLU A 1 119 ? -17.993 4.590 11.828 1.00 62.38 119 GLU A O 1
ATOM 939 N N . ASP A 1 120 ? -16.164 5.896 11.817 1.00 63.62 120 ASP A N 1
ATOM 940 C CA . ASP A 1 120 ? -15.739 5.574 10.452 1.00 63.62 120 ASP A CA 1
ATOM 941 C C . ASP A 1 120 ? -15.174 4.146 10.306 1.00 63.62 120 ASP A C 1
ATOM 943 O O . ASP A 1 120 ? -14.992 3.670 9.185 1.00 63.62 120 ASP A O 1
ATOM 947 N N . ILE A 1 121 ? -14.872 3.454 11.415 1.00 72.56 121 ILE A N 1
ATOM 948 C CA . ILE A 1 121 ? -14.299 2.099 11.406 1.00 72.56 121 ILE A CA 1
ATOM 949 C C . ILE A 1 121 ? -15.305 1.116 11.988 1.00 72.56 121 ILE A C 1
ATOM 951 O O . ILE A 1 121 ? -15.496 1.019 13.203 1.00 72.56 121 ILE A O 1
ATOM 955 N N . VAL A 1 122 ? -15.914 0.335 11.101 1.00 72.81 122 VAL A N 1
ATOM 956 C CA . VAL A 1 122 ? -16.899 -0.681 11.469 1.00 72.81 122 VAL A CA 1
ATOM 957 C C . VAL A 1 122 ? -16.214 -2.044 11.589 1.00 72.81 122 VAL A C 1
ATOM 959 O O . VAL A 1 122 ? -15.461 -2.471 10.714 1.00 72.81 122 VAL A O 1
ATOM 962 N N . LEU A 1 123 ? -16.445 -2.718 12.716 1.00 76.56 123 LEU A N 1
ATOM 963 C CA . LEU A 1 123 ? -15.879 -4.033 13.029 1.00 76.56 123 LEU A CA 1
ATOM 964 C C . LEU A 1 123 ? -16.939 -5.134 12.878 1.00 76.56 123 LEU A C 1
ATOM 966 O O . LEU A 1 123 ? -18.128 -4.897 13.096 1.00 76.56 123 LEU A O 1
ATOM 970 N N . GLY A 1 124 ? -16.493 -6.360 12.602 1.00 76.06 124 GLY A N 1
ATOM 971 C CA . GLY A 1 124 ? -17.343 -7.546 12.453 1.00 76.06 124 GLY A CA 1
ATOM 972 C C . GLY A 1 124 ? -17.773 -7.792 11.006 1.00 76.06 124 GLY A C 1
ATOM 973 O O . GLY A 1 124 ? -17.090 -7.378 10.073 1.00 76.06 124 GLY A O 1
ATOM 974 N N . ASP A 1 125 ? -18.925 -8.440 10.818 1.00 74.62 125 ASP A N 1
ATOM 975 C CA . ASP A 1 125 ? -19.450 -8.880 9.508 1.00 74.62 125 ASP A CA 1
ATOM 976 C C . ASP A 1 125 ? -20.019 -7.743 8.640 1.00 74.62 125 ASP A C 1
ATOM 978 O O . ASP A 1 125 ? -20.964 -7.917 7.871 1.00 74.62 125 ASP A O 1
ATOM 982 N N . THR A 1 126 ? -19.451 -6.550 8.770 1.00 80.62 126 THR A N 1
ATOM 983 C CA . THR A 1 126 ? -19.784 -5.393 7.944 1.00 80.62 126 THR A CA 1
ATOM 984 C C . THR A 1 126 ? -18.680 -5.156 6.928 1.00 80.62 126 THR A C 1
ATOM 986 O O . THR A 1 126 ? -17.501 -5.401 7.191 1.00 80.62 126 THR A O 1
ATOM 989 N N . TRP A 1 127 ? -19.091 -4.705 5.748 1.00 83.06 127 TRP A N 1
ATOM 990 C CA . TRP A 1 127 ? -18.199 -4.384 4.647 1.00 83.06 127 TRP A CA 1
ATOM 991 C C . TRP A 1 127 ? -18.101 -2.871 4.515 1.00 83.06 127 TRP A C 1
ATOM 993 O O . TRP A 1 127 ? -19.114 -2.177 4.426 1.00 83.06 127 TRP A O 1
ATOM 1003 N N . MET A 1 128 ? -16.874 -2.369 4.510 1.00 83.94 128 MET A N 1
ATOM 1004 C CA . MET A 1 128 ? -16.546 -0.974 4.260 1.00 83.94 128 MET A CA 1
ATOM 1005 C C . MET A 1 128 ? -16.005 -0.847 2.844 1.00 83.94 128 MET A C 1
ATOM 1007 O O . MET A 1 128 ? -15.165 -1.643 2.425 1.00 83.94 128 MET A O 1
ATOM 1011 N N . ASN A 1 129 ? -16.461 0.161 2.109 1.00 85.06 129 ASN A N 1
ATOM 1012 C CA . ASN A 1 129 ? -15.883 0.475 0.814 1.00 85.06 129 ASN A CA 1
ATOM 1013 C C . ASN A 1 129 ? -14.660 1.380 1.008 1.00 85.06 129 ASN A C 1
ATOM 1015 O O . ASN A 1 1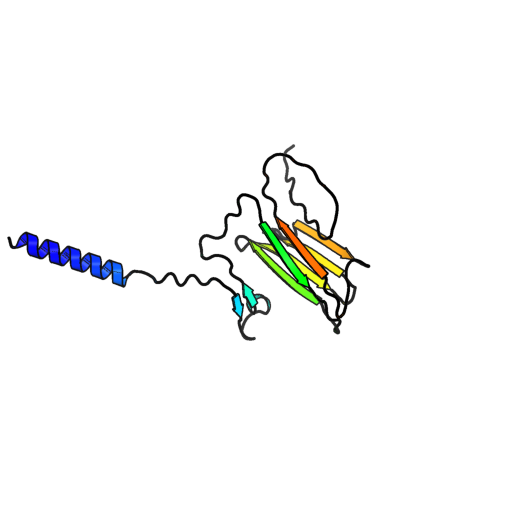29 ? -14.768 2.456 1.594 1.00 85.06 129 ASN A O 1
ATOM 1019 N N . ILE A 1 130 ? -13.503 0.927 0.530 1.00 83.75 130 ILE A N 1
ATOM 1020 C CA . ILE A 1 130 ? -12.261 1.693 0.554 1.00 83.75 130 ILE A CA 1
ATOM 1021 C C . ILE A 1 130 ? -11.956 2.141 -0.867 1.00 83.75 130 ILE A C 1
ATOM 1023 O O . ILE A 1 130 ? -11.676 1.313 -1.737 1.00 83.75 130 ILE A O 1
ATOM 1027 N N . ASN A 1 131 ? -11.967 3.457 -1.077 1.00 85.56 131 ASN A N 1
ATOM 1028 C CA . ASN A 1 131 ? -11.551 4.082 -2.321 1.00 85.56 131 ASN A CA 1
ATOM 1029 C C . ASN A 1 131 ? -10.245 4.851 -2.113 1.00 85.56 131 ASN A C 1
ATOM 1031 O O . ASN A 1 131 ? -10.145 5.706 -1.238 1.00 85.56 131 ASN A O 1
ATOM 1035 N N . ILE A 1 132 ? -9.246 4.554 -2.937 1.00 82.69 132 ILE A N 1
ATOM 1036 C CA . ILE A 1 132 ? -7.968 5.259 -2.960 1.00 82.69 132 ILE A CA 1
ATOM 1037 C C . ILE A 1 132 ? -7.808 5.839 -4.356 1.00 82.69 132 ILE A C 1
ATOM 1039 O O . ILE A 1 132 ? -7.729 5.095 -5.331 1.00 82.69 132 ILE A O 1
ATOM 1043 N N . SER A 1 133 ? -7.756 7.163 -4.460 1.00 82.31 133 SER A N 1
ATOM 1044 C CA . SER A 1 133 ? -7.644 7.859 -5.741 1.00 82.31 133 SER A CA 1
ATOM 1045 C C . SER A 1 133 ? -6.359 8.678 -5.812 1.00 82.31 133 SER A C 1
ATOM 1047 O O . SER A 1 133 ? -6.075 9.495 -4.939 1.00 82.31 133 SER A O 1
ATOM 1049 N N . PHE A 1 134 ? -5.601 8.470 -6.884 1.00 77.31 134 PHE A N 1
ATOM 1050 C CA . PHE A 1 134 ? -4.387 9.201 -7.221 1.00 77.31 134 PHE A CA 1
ATOM 1051 C C . PHE A 1 134 ? -4.697 10.135 -8.384 1.00 77.31 134 PHE A C 1
ATOM 1053 O O . PHE A 1 134 ? -5.182 9.687 -9.421 1.00 77.31 134 PHE A O 1
ATOM 1060 N N . PHE A 1 135 ? -4.392 11.423 -8.236 1.00 72.50 135 PHE A N 1
ATOM 1061 C CA . PHE A 1 135 ? -4.646 12.434 -9.262 1.00 72.50 135 PHE A CA 1
ATOM 1062 C C . PHE A 1 135 ? -3.327 12.982 -9.809 1.00 72.50 135 PHE A C 1
ATOM 1064 O O . PHE A 1 135 ? -2.412 13.295 -9.049 1.00 72.50 135 PHE A O 1
ATOM 1071 N N . SER A 1 136 ? -3.232 13.114 -11.133 1.00 58.66 136 SER A N 1
ATOM 1072 C CA . SER A 1 136 ? -2.095 13.780 -11.777 1.00 58.66 136 SER A CA 1
ATOM 1073 C C . SER A 1 136 ? -2.242 15.309 -11.664 1.00 58.66 136 SER A C 1
ATOM 1075 O O . SER A 1 136 ? -3.367 15.800 -11.808 1.00 58.66 136 SER A O 1
ATOM 1077 N N . PRO A 1 137 ? -1.162 16.091 -11.447 1.00 53.25 137 PRO A N 1
ATOM 1078 C CA . PRO A 1 137 ? -1.212 17.554 -11.388 1.00 53.25 137 PRO A CA 1
ATOM 1079 C C . PRO A 1 137 ? -1.502 18.160 -12.773 1.00 53.25 137 PRO A C 1
ATOM 1081 O O . PRO A 1 137 ? -0.619 18.667 -13.459 1.00 53.25 137 PRO A O 1
ATOM 1084 N N . GLY A 1 138 ? -2.749 18.094 -13.224 1.00 40.81 138 GLY A N 1
ATOM 1085 C CA . GLY A 1 138 ? -3.204 18.712 -14.464 1.00 40.81 138 GLY A CA 1
ATOM 1086 C C . GLY A 1 138 ? -3.971 19.993 -14.172 1.00 40.81 138 GLY A C 1
ATOM 1087 O O . GLY A 1 138 ? -5.185 19.938 -14.070 1.00 40.81 138 GLY A O 1
ATOM 1088 N N . ASN A 1 139 ? -3.252 21.109 -14.007 1.00 32.25 139 ASN A N 1
ATOM 1089 C CA . ASN A 1 139 ? -3.716 22.506 -14.055 1.00 32.25 139 ASN A CA 1
ATOM 1090 C C . ASN A 1 139 ? -5.214 22.765 -13.751 1.00 32.25 139 ASN A C 1
ATOM 1092 O O . ASN A 1 139 ? -6.051 22.667 -14.642 1.00 32.25 139 ASN A O 1
ATOM 1096 N N . ASN A 1 140 ? -5.484 23.263 -12.534 1.00 31.94 140 ASN A N 1
ATOM 1097 C CA . ASN A 1 140 ? -6.768 23.774 -12.018 1.00 31.94 140 ASN A CA 1
ATOM 1098 C C . ASN A 1 140 ? -7.928 22.763 -11.896 1.00 31.94 140 ASN A C 1
ATOM 1100 O O . ASN A 1 140 ? -8.413 22.267 -12.902 1.00 31.94 140 ASN A O 1
ATOM 1104 N N . MET A 1 141 ? -8.445 22.590 -10.663 1.00 30.09 141 MET A N 1
ATOM 1105 C CA . MET A 1 141 ? -9.874 22.501 -10.244 1.00 30.09 141 MET A CA 1
ATOM 1106 C C . MET A 1 141 ? -9.979 21.797 -8.871 1.00 30.09 141 MET A C 1
ATOM 1108 O O . MET A 1 141 ? -9.325 20.790 -8.642 1.00 30.09 141 MET A O 1
ATOM 1112 N N . GLN A 1 142 ? -10.508 22.464 -7.835 1.00 28.94 142 GLN A N 1
ATOM 1113 C CA . GLN A 1 142 ? -11.908 22.521 -7.352 1.00 28.94 142 GLN A CA 1
ATOM 1114 C C . GLN A 1 142 ? -12.438 21.208 -6.737 1.00 28.94 142 GLN A C 1
ATOM 1116 O O . GLN A 1 142 ? -12.619 20.205 -7.414 1.00 28.94 142 GLN A O 1
ATOM 1121 N N . CYS A 1 143 ? -12.692 21.272 -5.422 1.00 28.23 143 CYS A N 1
ATOM 1122 C CA . CYS A 1 143 ? -13.139 20.192 -4.542 1.00 28.23 143 CYS A CA 1
ATOM 1123 C C . CYS A 1 143 ? -14.675 20.156 -4.440 1.00 28.23 143 CYS A C 1
ATOM 1125 O O . CYS A 1 143 ? -15.302 21.190 -4.198 1.00 28.23 143 CYS A O 1
ATOM 1127 N N . GLY A 1 144 ? -15.259 18.964 -4.598 1.00 25.78 144 GLY A N 1
ATOM 1128 C CA . GLY A 1 144 ? -16.667 18.654 -4.346 1.00 25.78 144 GLY A CA 1
ATOM 1129 C C . GLY A 1 144 ? -16.784 17.457 -3.397 1.00 25.78 144 GLY A C 1
ATOM 1130 O O . GLY A 1 144 ? -16.122 16.443 -3.583 1.00 25.78 144 GLY A O 1
ATOM 1131 N N . GLN A 1 145 ? -17.597 17.615 -2.356 1.00 28.05 145 GLN A N 1
ATOM 1132 C CA . GLN A 1 145 ? -17.703 16.765 -1.169 1.00 28.05 145 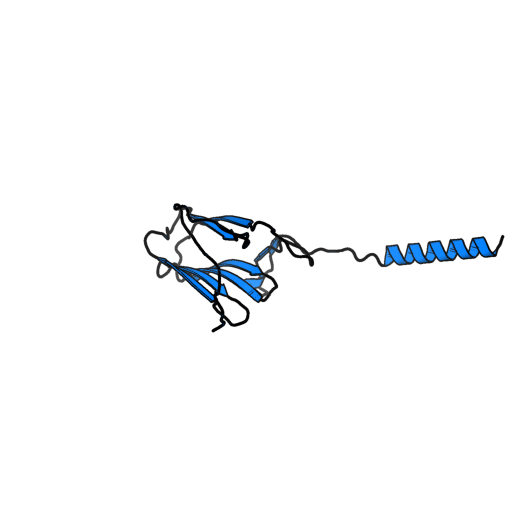GLN A CA 1
ATOM 1133 C C . GLN A 1 145 ? -18.744 15.641 -1.328 1.00 28.05 145 GLN A C 1
ATOM 1135 O O . GLN A 1 145 ? -19.923 15.956 -1.510 1.00 28.05 145 GLN A O 1
ATOM 1140 N N . ARG A 1 146 ? -18.336 14.373 -1.149 1.00 26.70 146 ARG A N 1
ATOM 1141 C CA . ARG A 1 146 ? -18.922 13.358 -0.234 1.00 26.70 146 ARG A CA 1
ATOM 1142 C C . ARG A 1 146 ? -18.323 11.960 -0.478 1.00 26.70 146 ARG A C 1
ATOM 1144 O O . ARG A 1 146 ? -18.039 11.613 -1.614 1.00 26.70 146 ARG A O 1
ATOM 1151 N N . ASP A 1 147 ? -18.201 11.219 0.624 1.00 25.94 147 ASP A N 1
ATOM 1152 C CA . ASP A 1 147 ? -17.879 9.789 0.769 1.00 25.94 147 ASP A CA 1
ATOM 1153 C C . ASP A 1 147 ? -16.377 9.417 0.848 1.00 25.94 147 ASP A C 1
ATOM 1155 O O . ASP A 1 147 ? -15.680 9.237 -0.139 1.00 25.94 147 ASP A O 1
ATOM 1159 N N . CYS A 1 148 ? -15.923 9.378 2.110 1.00 26.59 148 CYS A N 1
ATOM 1160 C CA . CYS A 1 148 ? -14.844 8.626 2.773 1.00 26.59 148 CYS A CA 1
ATOM 1161 C C . CYS A 1 148 ? -13.508 8.310 2.044 1.00 26.59 148 CYS A C 1
ATOM 1163 O O . CYS A 1 148 ? -13.460 7.627 1.029 1.00 26.59 148 CYS A O 1
ATOM 1165 N N . ALA A 1 149 ? -12.415 8.707 2.728 1.00 30.53 149 ALA A N 1
ATOM 1166 C CA . ALA A 1 149 ? -10.972 8.553 2.452 1.00 30.53 149 ALA A CA 1
ATOM 1167 C C . ALA A 1 149 ? -10.367 9.488 1.377 1.00 30.53 149 ALA A C 1
ATOM 1169 O O . ALA A 1 149 ? -10.161 9.146 0.218 1.00 30.53 149 ALA A O 1
ATOM 1170 N N . TYR A 1 150 ? -10.023 10.703 1.816 1.00 33.38 150 TYR A N 1
ATOM 1171 C CA . TYR A 1 150 ? -9.363 11.748 1.028 1.00 33.38 150 TYR A CA 1
ATOM 1172 C C . TYR A 1 150 ? -7.883 11.859 1.416 1.00 33.38 150 TYR A C 1
ATOM 1174 O O . TYR A 1 150 ? -7.587 12.439 2.457 1.00 33.38 150 TYR A O 1
ATOM 1182 N N . ALA A 1 151 ? -6.965 11.364 0.581 1.00 31.31 151 ALA A N 1
ATOM 1183 C CA . ALA A 1 151 ? -5.526 11.609 0.717 1.00 31.31 151 ALA A CA 1
ATOM 1184 C C . ALA A 1 151 ? -5.063 12.580 -0.382 1.00 31.31 151 ALA A C 1
ATOM 1186 O O . ALA A 1 151 ? -4.683 12.177 -1.481 1.00 31.31 151 ALA A O 1
ATOM 1187 N N . SER A 1 152 ? -5.128 13.885 -0.110 1.00 30.62 152 SER A N 1
ATOM 1188 C CA . SER A 1 152 ? -4.579 14.902 -1.013 1.00 30.62 152 SER A CA 1
ATOM 1189 C C . SER A 1 152 ? -3.068 15.044 -0.862 1.00 30.62 152 SER A C 1
ATOM 1191 O O . SER A 1 152 ? -2.578 15.239 0.251 1.00 30.62 152 SER A O 1
ATOM 1193 N N . TRP A 1 153 ? -2.360 15.056 -1.992 1.00 41.56 153 TRP A N 1
ATOM 1194 C CA . TRP A 1 153 ? -0.919 15.283 -2.096 1.00 41.56 153 TRP A CA 1
ATOM 1195 C C . TRP A 1 153 ? -0.594 16.633 -2.727 1.00 41.56 153 TRP A C 1
ATOM 1197 O O . TRP A 1 153 ? -1.035 16.886 -3.839 1.00 41.56 153 TRP A O 1
ATOM 1207 N N . PHE A 1 154 ? 0.222 17.439 -2.031 1.00 28.81 154 PHE A N 1
ATOM 1208 C CA . PHE A 1 154 ? 1.429 18.104 -2.557 1.00 28.81 154 PHE A CA 1
ATOM 1209 C C . PHE 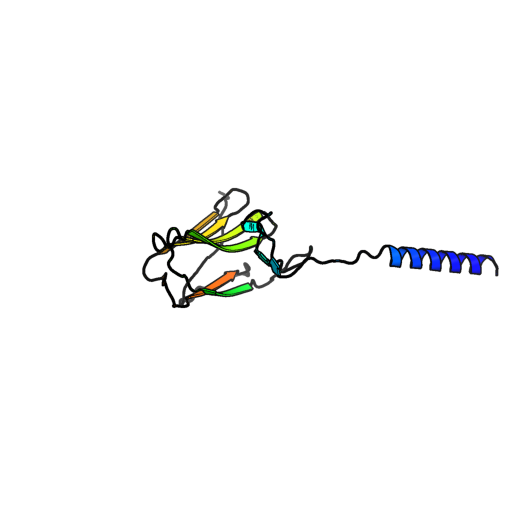A 1 154 ? 2.355 18.493 -1.385 1.00 28.81 154 PHE A C 1
ATOM 1211 O O . PHE A 1 154 ? 1.920 19.240 -0.504 1.00 28.81 154 PHE A O 1
ATOM 1218 N N . PRO A 1 155 ? 3.637 18.079 -1.377 1.00 27.23 155 PRO A N 1
ATOM 1219 C CA . PRO A 1 155 ? 4.644 18.685 -0.520 1.00 27.23 155 PRO A CA 1
ATOM 1220 C C . PRO A 1 155 ? 5.054 20.039 -1.113 1.00 27.23 155 PRO A C 1
ATOM 1222 O O . PRO A 1 155 ? 5.562 20.126 -2.230 1.00 27.23 155 PRO A O 1
ATOM 1225 N N . LYS A 1 156 ? 4.858 21.124 -0.361 1.00 27.56 156 LYS A N 1
ATOM 1226 C CA . LYS A 1 156 ? 5.525 22.396 -0.654 1.00 27.56 156 LYS A CA 1
ATOM 1227 C C . LYS A 1 156 ? 6.901 22.365 0.016 1.00 27.56 156 LYS A C 1
ATOM 1229 O O . LYS A 1 156 ? 7.036 22.789 1.159 1.00 27.56 156 LYS A O 1
ATOM 1234 N N . HIS A 1 157 ? 7.927 21.886 -0.687 1.00 32.69 157 HIS A N 1
ATOM 1235 C CA . HIS A 1 157 ? 9.314 22.168 -0.309 1.00 32.69 157 HIS A CA 1
ATOM 1236 C C . HIS A 1 157 ? 9.837 23.378 -1.098 1.00 32.69 157 HIS A C 1
ATOM 1238 O O . HIS A 1 157 ? 10.178 23.274 -2.268 1.00 32.69 157 HIS A O 1
ATOM 1244 N N . GLY A 1 158 ? 9.837 24.526 -0.409 1.00 29.38 158 GLY A N 1
ATOM 1245 C CA . GLY A 1 158 ? 10.870 25.573 -0.411 1.00 29.38 158 GLY A CA 1
ATOM 1246 C C . GLY A 1 158 ? 11.235 26.321 -1.699 1.00 29.38 158 GLY A C 1
ATOM 1247 O O . GLY A 1 158 ? 11.889 25.781 -2.581 1.00 29.38 158 GLY A O 1
ATOM 1248 N N . SER A 1 159 ? 10.995 27.635 -1.701 1.00 25.88 159 SER A N 1
ATOM 1249 C CA . SER A 1 159 ? 12.010 28.675 -1.965 1.00 25.88 159 SER A CA 1
ATOM 1250 C C . SER A 1 159 ? 11.461 30.029 -1.491 1.00 25.88 159 SER A C 1
ATOM 1252 O O . SER A 1 159 ? 10.260 30.256 -1.607 1.00 25.88 159 SER A O 1
ATOM 1254 N N . TYR A 1 160 ? 12.359 30.821 -0.895 1.00 37.88 160 TYR A N 1
ATOM 1255 C CA . TYR A 1 160 ? 12.221 32.133 -0.237 1.00 37.88 160 TYR A CA 1
ATOM 1256 C C . TYR A 1 160 ? 11.109 33.066 -0.730 1.00 37.88 160 TYR A C 1
ATOM 1258 O O . TYR A 1 160 ? 10.944 33.204 -1.961 1.00 37.88 160 TYR A O 1
#